Protein AF-A0A0J7JUS8-F1 (afdb_monomer_lite)

Foldseek 3Di:
DDPDDDDPPDCVVVDDPPCNVVVVVLVVVLVVCVVVVPPPRDDPVVSVVVVDDDPDDDDDDDDDDDDPDDCLDPVNVVVVLVVQVVVCVVVVHPGGDDDDPVVVNVVVVVVVVVVVD

Secondary structure (DSSP, 8-state):
---PPPPTT-GGGGPPPTTHHHHHHHHHHHHHHHHTT-TTPPPHHHHHHHH----SPPPP--PPPP--S-TTSHHHHHHHHHHHHHHHHHTT-S-------HHHHHHHHHHHHHTT-

pLDDT: mean 81.36, std 10.85, range [39.16, 95.56]

Sequence (117 aa):
MIETLIAVDDPRRKSVPENLDRLKNIDLIWMLVHALKVPEAPMWVGYNSLIIRDNCPKQQIAYLTPINVSPTATNVVLETMKQSQKIAEECNATYMPVTYDLAIAKVAMQLQSTEKL

Radius of gyration: 24.92 Å; chains: 1; bounding box: 61×44×51 Å

Structure (mmCIF, N/CA/C/O backbone):
data_AF-A0A0J7JUS8-F1
#
_entry.id   AF-A0A0J7JUS8-F1
#
loop_
_atom_site.group_PDB
_atom_site.id
_atom_site.type_symbol
_atom_site.label_atom_id
_atom_site.label_alt_id
_atom_site.label_comp_id
_atom_site.label_asym_id
_atom_site.label_entity_id
_atom_site.label_seq_id
_atom_site.pdbx_PDB_ins_code
_atom_site.Cartn_x
_atom_site.Cartn_y
_atom_site.Cartn_z
_atom_site.occupancy
_atom_site.B_iso_or_equiv
_atom_site.auth_seq_id
_atom_site.auth_comp_id
_atom_site.auth_asym_id
_atom_site.auth_atom_id
_atom_site.pdbx_PDB_model_num
ATOM 1 N N . MET A 1 1 ? 4.635 17.865 -9.369 1.00 39.16 1 MET A N 1
ATOM 2 C CA . MET A 1 1 ? 4.017 18.668 -8.295 1.00 39.16 1 MET A CA 1
ATOM 3 C C . MET A 1 1 ? 4.859 18.414 -7.057 1.00 39.16 1 MET A C 1
ATOM 5 O O . MET A 1 1 ? 4.966 17.262 -6.668 1.00 39.16 1 MET A O 1
ATOM 9 N N . ILE A 1 2 ? 5.601 19.408 -6.567 1.00 43.88 2 ILE A N 1
ATOM 10 C CA . ILE A 1 2 ? 6.461 19.240 -5.387 1.00 43.88 2 ILE A CA 1
ATOM 11 C C . ILE A 1 2 ? 5.538 19.394 -4.181 1.00 43.88 2 ILE A C 1
ATOM 13 O O . ILE A 1 2 ? 5.019 20.486 -3.961 1.00 43.88 2 ILE A O 1
ATOM 17 N N . GLU A 1 3 ? 5.275 18.311 -3.452 1.00 49.38 3 GLU A N 1
ATOM 18 C CA . GLU A 1 3 ? 4.588 18.390 -2.162 1.00 49.38 3 GLU A CA 1
ATOM 19 C C . GLU A 1 3 ? 5.539 19.032 -1.151 1.00 49.38 3 GLU A C 1
ATOM 21 O O . GLU A 1 3 ? 6.342 18.381 -0.486 1.00 49.38 3 GLU A O 1
ATOM 26 N N . THR A 1 4 ? 5.507 20.357 -1.085 1.00 64.25 4 THR A N 1
ATOM 27 C CA . THR A 1 4 ? 6.180 21.111 -0.037 1.00 64.25 4 THR A CA 1
ATOM 28 C C . THR A 1 4 ? 5.370 20.981 1.243 1.00 64.25 4 THR A C 1
ATOM 30 O O . THR A 1 4 ? 4.199 21.361 1.299 1.00 64.25 4 THR A O 1
ATOM 33 N N . LEU A 1 5 ? 6.006 20.446 2.289 1.00 67.12 5 LEU A N 1
ATOM 34 C CA . LEU A 1 5 ? 5.438 20.435 3.631 1.00 67.12 5 LEU A CA 1
ATOM 35 C C . LEU A 1 5 ? 5.009 21.858 4.003 1.00 67.12 5 LEU A C 1
ATOM 37 O O . LEU A 1 5 ? 5.788 22.806 3.912 1.00 67.12 5 LEU A O 1
ATOM 41 N N . ILE A 1 6 ? 3.748 21.992 4.407 1.00 74.62 6 ILE A N 1
ATOM 42 C CA . ILE A 1 6 ? 3.140 23.262 4.807 1.00 74.62 6 ILE A CA 1
ATOM 43 C C . ILE A 1 6 ? 3.989 23.888 5.925 1.00 74.62 6 ILE A C 1
ATOM 45 O O . ILE A 1 6 ? 4.334 23.182 6.870 1.00 74.62 6 ILE A O 1
ATOM 49 N N . ALA A 1 7 ? 4.321 25.181 5.849 1.00 80.62 7 ALA A N 1
ATOM 50 C CA . ALA A 1 7 ? 5.109 25.867 6.879 1.00 80.62 7 ALA A CA 1
ATOM 51 C C . ALA A 1 7 ? 4.436 25.777 8.264 1.00 80.62 7 ALA A C 1
ATOM 53 O O . ALA A 1 7 ? 3.211 25.695 8.360 1.00 80.62 7 ALA A O 1
ATOM 54 N N . VAL A 1 8 ? 5.224 25.777 9.344 1.00 76.75 8 VAL A N 1
ATOM 55 C CA . VAL A 1 8 ? 4.714 25.621 10.725 1.00 76.75 8 VAL A CA 1
ATOM 56 C C . VAL A 1 8 ? 3.691 26.703 11.083 1.00 76.75 8 VAL A C 1
ATOM 58 O O . VAL A 1 8 ? 2.718 26.426 11.785 1.00 76.75 8 VAL A O 1
ATOM 61 N N . 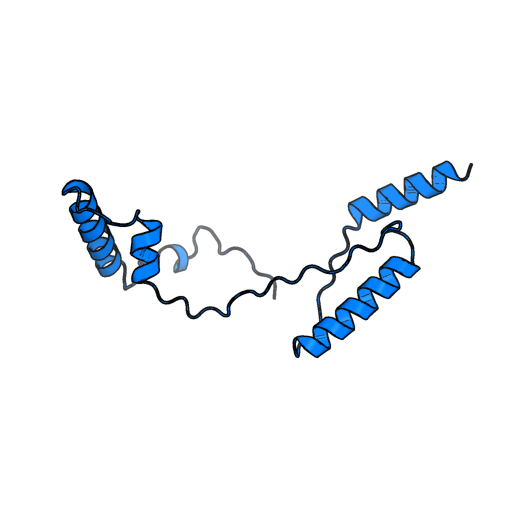ASP A 1 9 ? 3.865 27.892 10.519 1.00 81.44 9 ASP A N 1
ATOM 62 C CA . ASP A 1 9 ? 3.082 29.086 10.835 1.00 81.44 9 ASP A CA 1
ATOM 63 C C . ASP A 1 9 ? 1.833 29.224 9.949 1.00 81.44 9 ASP A C 1
ATOM 65 O O . ASP A 1 9 ? 1.062 30.174 10.101 1.00 81.44 9 ASP A O 1
ATOM 69 N N . ASP A 1 10 ? 1.628 28.290 9.012 1.00 78.75 10 ASP A N 1
ATOM 70 C CA . ASP A 1 10 ? 0.561 28.366 8.021 1.00 78.75 10 ASP A CA 1
ATOM 71 C C . ASP A 1 10 ? -0.820 28.327 8.706 1.00 78.75 10 ASP A C 1
ATOM 73 O O . ASP A 1 10 ? -1.106 27.407 9.484 1.00 78.75 10 ASP A O 1
ATOM 77 N N . PRO A 1 11 ? -1.713 29.289 8.417 1.00 74.19 11 PRO A N 1
ATOM 78 C CA . PRO A 1 11 ? -3.029 29.382 9.044 1.00 74.19 11 PRO A CA 1
ATOM 79 C C . PRO A 1 11 ? -3.898 28.137 8.822 1.00 74.19 11 PRO A C 1
ATOM 81 O O . PRO A 1 11 ? -4.758 27.848 9.654 1.00 74.19 11 PRO A O 1
ATOM 84 N N . ARG A 1 12 ? -3.646 27.339 7.774 1.00 69.25 12 ARG A N 1
ATOM 85 C CA . ARG A 1 12 ? -4.338 26.059 7.546 1.00 69.25 12 ARG A CA 1
ATOM 86 C C . ARG A 1 12 ? -4.067 25.043 8.658 1.00 69.25 12 ARG A C 1
ATOM 88 O O . ARG A 1 12 ? -4.961 24.267 8.983 1.00 69.25 12 ARG A O 1
ATOM 95 N N . ARG A 1 13 ? -2.895 25.091 9.310 1.00 68.25 13 ARG A N 1
ATOM 96 C CA . ARG A 1 13 ? -2.570 24.249 10.482 1.00 68.25 13 ARG A CA 1
ATOM 97 C C . ARG A 1 13 ? -3.350 24.639 11.742 1.00 68.25 13 ARG A C 1
ATOM 99 O O . ARG A 1 13 ? -3.429 23.843 12.669 1.00 68.25 13 ARG A O 1
ATOM 106 N N . LYS A 1 14 ? -3.916 25.849 11.784 1.00 67.88 14 LYS A N 1
ATOM 107 C CA . LYS A 1 14 ? -4.736 26.355 12.898 1.00 67.88 14 LYS A CA 1
ATOM 108 C C . LYS A 1 14 ? -6.235 26.165 12.665 1.00 67.88 14 LYS A C 1
ATOM 110 O O . LYS A 1 14 ? -7.033 26.613 13.485 1.00 67.88 14 LYS A O 1
ATOM 115 N N . SER A 1 15 ? -6.630 25.538 11.556 1.00 70.19 15 SER A N 1
ATOM 116 C CA . SER A 1 15 ? -8.041 25.292 11.279 1.00 70.19 15 SER A CA 1
ATOM 117 C C . SER A 1 15 ? -8.581 24.228 12.234 1.00 70.19 15 SER A C 1
ATOM 119 O O . SER A 1 15 ? -8.105 23.094 12.277 1.00 70.19 15 SER A O 1
ATOM 121 N N . VAL A 1 16 ? -9.566 24.615 13.045 1.00 73.69 16 VAL A N 1
ATOM 122 C CA . VAL A 1 16 ? -10.354 23.654 13.814 1.00 73.69 16 VAL A CA 1
ATOM 123 C C . VAL A 1 16 ? -11.261 22.942 12.813 1.00 73.69 16 VAL A C 1
ATOM 125 O O . VAL A 1 16 ? -12.009 23.623 12.109 1.00 73.69 16 VAL A O 1
ATOM 128 N N . PRO A 1 17 ? -11.202 21.605 12.703 1.00 75.94 17 PRO A N 1
ATOM 129 C CA . PRO A 1 17 ? -12.078 20.895 11.788 1.00 75.94 17 PRO A CA 1
ATOM 130 C C . PRO A 1 17 ? -13.533 21.111 12.215 1.00 75.94 17 PRO A C 1
ATOM 132 O O . PRO A 1 17 ? -13.864 20.957 13.390 1.00 75.94 17 PRO A O 1
ATOM 135 N N . GLU A 1 18 ? -14.411 21.422 11.261 1.00 79.50 18 GLU A N 1
ATOM 136 C CA . GLU A 1 18 ? -15.838 21.709 11.511 1.00 79.50 18 GLU A CA 1
ATOM 137 C C . GLU A 1 18 ? -16.550 20.578 12.275 1.00 79.50 18 GLU A C 1
ATOM 139 O O . GLU A 1 18 ? -17.500 20.804 13.017 1.00 79.50 18 GLU A O 1
ATOM 144 N N . ASN A 1 19 ? -16.049 19.348 12.143 1.00 81.81 19 ASN A N 1
ATOM 145 C CA . ASN A 1 19 ? -16.613 18.151 12.759 1.00 81.81 19 ASN A CA 1
ATOM 146 C C . ASN A 1 19 ? -16.008 17.802 14.132 1.00 81.81 19 ASN A C 1
ATOM 148 O O . ASN A 1 19 ? -16.271 16.710 14.641 1.00 81.81 19 ASN A O 1
ATOM 152 N N . LEU A 1 20 ? -15.193 18.678 14.737 1.00 85.19 20 LEU A N 1
ATOM 153 C CA . LEU A 1 20 ? -14.470 18.375 15.978 1.00 85.19 20 LEU A CA 1
ATOM 154 C C . LEU A 1 20 ? -15.404 17.938 17.116 1.00 85.19 20 LEU A C 1
ATOM 156 O O . LEU A 1 20 ? -15.132 16.946 17.789 1.00 85.19 20 LEU A O 1
ATOM 160 N N . ASP A 1 21 ? -16.512 18.645 17.325 1.00 88.75 21 ASP A N 1
ATOM 161 C CA . ASP A 1 21 ? -17.429 18.338 18.429 1.00 88.75 21 ASP A CA 1
ATOM 162 C C . ASP A 1 21 ? -18.169 17.017 18.216 1.00 88.75 21 ASP A C 1
ATOM 164 O O . ASP A 1 21 ? -18.382 16.249 19.154 1.00 88.75 21 ASP A O 1
ATOM 168 N N . ARG A 1 22 ? -18.479 16.686 16.959 1.00 87.62 22 ARG A N 1
ATOM 169 C CA . ARG 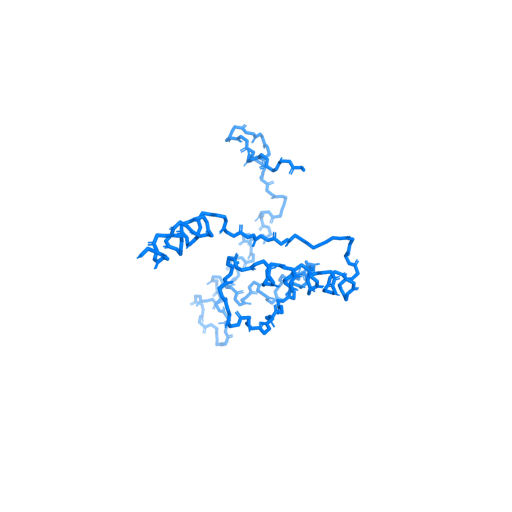A 1 22 ? -19.039 15.382 16.604 1.00 87.62 22 ARG A CA 1
ATOM 170 C C . ARG A 1 22 ? -18.056 14.250 16.910 1.00 87.62 22 ARG A C 1
ATOM 172 O O . ARG A 1 22 ? -18.480 13.229 17.445 1.00 87.62 22 ARG A O 1
ATOM 179 N N . LEU A 1 23 ? -16.771 14.425 16.598 1.00 86.50 23 LEU A N 1
ATOM 180 C CA . LEU A 1 23 ? -15.732 13.429 16.886 1.00 86.50 23 LEU A CA 1
ATOM 181 C C . LEU A 1 23 ? -15.564 13.214 18.395 1.00 86.50 23 LEU A C 1
ATOM 183 O O . LEU A 1 23 ? -15.590 12.073 18.848 1.00 86.50 23 LEU A O 1
ATOM 187 N N . LYS A 1 24 ? -15.532 14.296 19.186 1.00 90.94 24 LYS A N 1
ATOM 188 C CA . LYS A 1 24 ? -15.491 14.207 20.657 1.00 90.94 24 LYS A CA 1
ATOM 189 C C . LYS A 1 24 ? -16.661 13.405 21.227 1.00 90.94 24 LYS A C 1
ATOM 191 O O . LYS A 1 24 ? -16.467 12.606 22.137 1.00 90.94 24 LYS A O 1
ATOM 196 N N . ASN A 1 25 ? -17.867 13.600 20.692 1.00 92.19 25 ASN A N 1
ATOM 197 C CA . ASN A 1 25 ? -19.044 12.853 21.135 1.00 92.19 25 ASN A CA 1
ATOM 198 C C . ASN A 1 25 ? -18.924 11.355 20.819 1.00 92.19 25 ASN A C 1
ATOM 200 O O . ASN A 1 25 ? -19.268 10.526 21.658 1.00 92.19 25 ASN A O 1
ATOM 204 N N . ILE A 1 26 ? -18.416 11.002 19.634 1.00 91.50 26 ILE A N 1
ATOM 205 C CA . ILE A 1 26 ? -18.186 9.605 19.232 1.00 91.50 26 ILE A CA 1
ATOM 206 C C . ILE A 1 26 ? -17.162 8.937 20.158 1.00 91.50 26 ILE A C 1
ATOM 208 O O . ILE A 1 26 ? -17.406 7.824 20.630 1.00 91.50 26 ILE A O 1
ATOM 212 N N . ASP A 1 27 ? -16.065 9.630 20.466 1.00 92.94 27 ASP A N 1
ATOM 213 C CA . ASP A 1 27 ? -15.038 9.138 21.387 1.00 92.94 27 ASP A CA 1
ATOM 214 C C . ASP A 1 27 ? -15.579 8.976 22.812 1.00 92.94 27 ASP A C 1
ATOM 216 O O . ASP A 1 27 ? -15.307 7.971 23.470 1.00 92.94 27 ASP A O 1
ATOM 220 N N . LEU A 1 28 ? -16.399 9.920 23.281 1.00 95.00 28 LEU A N 1
ATOM 221 C CA . LEU A 1 28 ? -17.025 9.850 24.601 1.00 95.00 28 LEU A CA 1
ATOM 222 C C . LEU A 1 28 ? -17.973 8.653 24.722 1.00 95.00 28 LEU A C 1
ATOM 224 O O . LEU A 1 28 ? -17.950 7.957 25.737 1.00 95.00 28 LEU A O 1
ATOM 228 N N . ILE A 1 29 ? -18.753 8.362 23.678 1.00 93.56 29 ILE A N 1
ATOM 229 C CA . ILE A 1 29 ? -19.603 7.166 23.628 1.00 93.56 29 ILE A CA 1
ATOM 230 C C . ILE A 1 29 ? -18.746 5.901 23.726 1.00 93.56 29 ILE A C 1
ATOM 232 O O . ILE A 1 29 ? -19.049 5.027 24.537 1.00 93.56 29 ILE A O 1
ATOM 236 N N . TRP A 1 30 ? -17.657 5.808 22.957 1.00 94.88 30 TRP A N 1
ATOM 237 C CA . TRP A 1 30 ? -16.764 4.650 23.024 1.00 94.88 30 TRP A CA 1
ATOM 238 C C . TRP A 1 30 ? -16.143 4.474 24.417 1.00 94.88 30 TRP A C 1
ATOM 240 O O . TRP A 1 30 ? -16.141 3.364 24.951 1.00 94.88 30 TRP A O 1
ATOM 250 N N . MET A 1 31 ? -15.681 5.563 25.042 1.00 94.75 31 MET A N 1
ATOM 251 C CA . MET A 1 31 ? -15.135 5.525 26.402 1.00 94.75 31 MET A CA 1
ATOM 252 C C . MET A 1 31 ? -16.159 5.013 27.418 1.00 94.75 31 MET A C 1
ATOM 254 O O . MET A 1 31 ? -15.805 4.212 28.279 1.00 94.75 31 MET A O 1
ATOM 258 N N . LEU A 1 32 ? -17.425 5.430 27.310 1.00 95.56 32 LEU A N 1
ATOM 259 C CA . LEU A 1 32 ? -18.498 4.946 28.182 1.00 95.56 32 LEU A CA 1
ATOM 260 C C . LEU A 1 32 ? -18.780 3.457 27.967 1.00 95.56 32 LEU A C 1
ATOM 262 O O . LEU A 1 32 ? -18.865 2.710 28.939 1.00 95.56 32 LEU A O 1
ATOM 266 N N . VAL A 1 33 ? -18.878 3.009 26.713 1.00 93.69 33 VAL A N 1
ATOM 267 C CA . VAL A 1 33 ? -19.059 1.589 26.365 1.00 93.69 33 VAL A CA 1
ATOM 268 C C . VAL A 1 33 ? -17.929 0.739 26.954 1.00 93.69 33 VAL A C 1
ATOM 270 O O . VAL A 1 33 ? -18.181 -0.320 27.535 1.00 93.69 33 VAL A O 1
ATOM 273 N N . HIS A 1 34 ? -16.689 1.224 26.862 1.00 92.69 34 HIS A N 1
ATOM 274 C CA . HIS A 1 34 ? -15.524 0.538 27.408 1.00 92.69 34 HIS A CA 1
ATOM 275 C C . HIS A 1 34 ? -15.508 0.545 28.946 1.00 92.69 34 HIS A C 1
ATOM 277 O O . HIS A 1 34 ? -15.270 -0.491 29.567 1.00 92.69 34 HIS A O 1
ATOM 283 N N . ALA A 1 35 ? -15.828 1.680 29.575 1.00 94.38 35 ALA A N 1
ATOM 284 C CA . ALA A 1 35 ? -15.905 1.812 31.031 1.00 94.38 35 ALA A CA 1
ATOM 285 C C . ALA A 1 35 ? -16.998 0.920 31.646 1.00 94.38 35 ALA A C 1
ATOM 287 O O . ALA A 1 35 ? -16.793 0.334 32.709 1.00 94.38 35 ALA A O 1
ATOM 288 N N . LEU A 1 36 ? -18.132 0.771 30.957 1.00 95.12 36 LEU A N 1
ATOM 289 C CA . LEU A 1 36 ? -19.245 -0.096 31.354 1.00 95.12 36 LEU A CA 1
ATOM 290 C C . LEU A 1 36 ? -19.003 -1.581 31.044 1.00 95.12 36 LEU A C 1
ATOM 292 O O . LEU A 1 36 ? -19.851 -2.409 31.373 1.00 95.12 36 LEU A O 1
ATOM 296 N N . LYS A 1 37 ? -17.856 -1.931 30.442 1.00 92.38 37 LYS A N 1
ATOM 297 C CA . LYS A 1 37 ? -17.472 -3.304 30.074 1.00 92.38 37 LYS A CA 1
ATOM 298 C C . LYS A 1 37 ? -18.554 -4.028 29.271 1.00 92.38 37 LYS A C 1
ATOM 300 O O . LYS A 1 37 ? -18.838 -5.201 29.519 1.00 92.38 37 LYS A O 1
ATOM 305 N N . VAL A 1 38 ? -19.161 -3.325 28.314 1.00 92.38 38 VAL A N 1
ATOM 306 C CA . VAL A 1 38 ? -20.152 -3.927 27.418 1.00 92.38 38 VAL A CA 1
ATOM 307 C C . VAL A 1 38 ? -19.495 -5.107 26.684 1.00 92.38 38 VAL A C 1
ATOM 309 O O . VAL A 1 38 ? -18.424 -4.928 26.093 1.00 92.38 38 VAL A O 1
ATOM 312 N N . PRO A 1 39 ? -20.081 -6.317 26.740 1.00 90.75 39 PRO A N 1
ATOM 313 C CA . PRO A 1 39 ? -19.511 -7.490 26.089 1.00 90.75 39 PRO A CA 1
ATOM 314 C C . PRO A 1 39 ? -19.443 -7.292 24.571 1.00 90.75 39 PRO A C 1
ATOM 316 O O . PRO A 1 39 ? -20.289 -6.621 23.989 1.00 90.75 39 PRO A O 1
ATOM 319 N N . GLU A 1 40 ? -18.407 -7.861 23.947 1.00 90.25 40 GLU A N 1
ATOM 320 C CA . GLU A 1 40 ? -18.137 -7.781 22.498 1.00 90.25 40 GLU A CA 1
ATOM 321 C C . GLU A 1 40 ? -17.878 -6.368 21.943 1.00 90.25 40 GLU A C 1
ATOM 323 O O . GLU A 1 40 ? -17.729 -6.194 20.733 1.00 90.25 40 GLU A O 1
ATOM 328 N N . ALA A 1 41 ? -17.756 -5.351 22.802 1.00 89.31 41 ALA A N 1
ATOM 329 C CA . ALA A 1 41 ? -17.404 -4.013 22.356 1.00 89.31 41 ALA A CA 1
ATOM 330 C C . ALA A 1 41 ? -15.994 -4.002 21.728 1.00 89.31 41 ALA A C 1
ATOM 332 O O . ALA A 1 41 ? -15.019 -4.377 22.392 1.00 89.31 41 ALA A O 1
ATOM 333 N N . PRO A 1 42 ? -15.844 -3.552 20.469 1.00 91.56 42 PRO A N 1
ATOM 334 C CA . PRO A 1 42 ? -14.541 -3.493 19.831 1.00 91.56 42 PRO A CA 1
ATOM 335 C C . PRO A 1 42 ? -13.659 -2.416 20.475 1.00 91.56 42 PRO A C 1
ATOM 337 O O . PRO A 1 42 ? -14.123 -1.381 20.964 1.00 91.56 42 PRO A O 1
ATOM 340 N N . MET A 1 43 ? -12.345 -2.634 20.412 1.00 92.50 43 MET A N 1
ATOM 341 C CA . MET A 1 43 ? -11.352 -1.603 20.730 1.00 92.50 43 MET A CA 1
ATOM 342 C C . MET A 1 43 ? -11.552 -0.366 19.843 1.00 92.50 43 MET A C 1
ATOM 344 O O . MET A 1 43 ? -12.147 -0.467 18.770 1.00 92.50 43 MET A O 1
ATOM 348 N N . TRP A 1 44 ? -11.019 0.789 20.255 1.00 91.62 44 TRP A N 1
ATOM 349 C CA . TRP A 1 44 ? -11.262 2.089 19.605 1.00 91.62 44 TRP A CA 1
ATOM 350 C C . TRP A 1 44 ? -11.114 2.054 18.076 1.00 91.62 44 TRP A C 1
ATOM 352 O O . TRP A 1 44 ? -11.971 2.565 17.359 1.00 91.62 44 TRP A O 1
ATOM 362 N N . VAL A 1 45 ? -10.077 1.382 17.565 1.00 89.38 45 VAL A N 1
ATOM 363 C CA . VAL A 1 45 ? -9.846 1.220 16.118 1.00 89.38 45 VAL A CA 1
ATOM 364 C C . VAL A 1 45 ? -10.988 0.451 15.445 1.00 89.38 45 VAL A C 1
ATOM 366 O O . VAL A 1 45 ? -11.504 0.880 14.416 1.00 89.38 45 VAL A O 1
ATOM 369 N N . GLY A 1 46 ? -11.422 -0.660 16.044 1.00 91.56 46 GLY A N 1
ATOM 370 C CA . GLY A 1 46 ? -12.534 -1.458 15.536 1.00 91.56 46 GLY A CA 1
ATOM 371 C C . GLY A 1 46 ? -13.854 -0.690 15.584 1.00 91.56 46 GLY A C 1
ATOM 372 O O . GLY A 1 46 ? -14.579 -0.670 14.596 1.00 91.56 46 GLY A O 1
ATOM 373 N N . TYR A 1 47 ? -14.128 0.025 16.676 1.00 92.44 47 TYR A N 1
ATOM 374 C CA . TYR A 1 47 ? -15.310 0.882 16.793 1.00 92.44 47 TYR A CA 1
ATOM 375 C C . TYR A 1 47 ? -15.359 1.952 15.693 1.00 92.44 47 TYR A C 1
ATOM 377 O O . TYR A 1 47 ? -16.370 2.089 15.007 1.00 92.44 47 TYR A O 1
ATOM 385 N N . ASN A 1 48 ? -14.245 2.649 15.452 1.00 90.75 48 ASN A N 1
ATOM 386 C CA . ASN A 1 48 ? -14.158 3.640 14.381 1.00 90.75 48 ASN A CA 1
ATOM 387 C C . ASN A 1 48 ? -14.314 3.015 12.989 1.00 90.75 48 ASN A C 1
ATOM 389 O O . ASN A 1 48 ? -14.979 3.602 12.138 1.00 90.75 48 ASN A O 1
ATOM 393 N N . SER A 1 49 ? -13.788 1.807 12.764 1.00 88.75 49 SER A N 1
ATOM 394 C CA . SER A 1 49 ? -13.940 1.098 11.483 1.00 88.75 49 SER A CA 1
ATOM 395 C C . SER A 1 49 ? -15.391 0.738 11.136 1.00 88.75 49 SER A C 1
ATOM 397 O O . SER A 1 49 ? -15.718 0.597 9.962 1.00 88.75 49 SER A O 1
ATOM 399 N N . LEU A 1 50 ? -16.276 0.628 12.136 1.00 89.25 50 LEU A N 1
ATOM 400 C CA . LEU A 1 50 ? -17.705 0.366 11.927 1.00 89.25 50 LEU A CA 1
ATOM 401 C C . LEU A 1 50 ? -18.488 1.626 11.529 1.00 89.25 50 LEU A C 1
ATOM 403 O O . LEU A 1 50 ? -19.565 1.526 10.942 1.00 89.25 50 LEU A O 1
ATOM 407 N N . ILE A 1 51 ? -17.971 2.809 11.869 1.00 88.88 51 ILE A N 1
ATOM 408 C CA . ILE A 1 51 ? -18.652 4.098 11.681 1.00 88.88 51 ILE A CA 1
ATOM 409 C C . ILE A 1 51 ? -18.112 4.821 10.446 1.00 88.88 51 ILE A C 1
ATOM 411 O O . ILE A 1 51 ? -18.867 5.456 9.704 1.00 88.88 51 ILE A O 1
ATOM 415 N N . ILE A 1 52 ? -16.800 4.744 10.229 1.00 85.31 52 ILE A N 1
ATOM 416 C CA . ILE A 1 52 ? -16.114 5.429 9.141 1.00 85.31 52 ILE A CA 1
ATOM 417 C C . ILE A 1 52 ? -16.286 4.623 7.856 1.00 85.31 52 ILE A C 1
ATOM 419 O O . ILE A 1 52 ? -15.898 3.461 7.766 1.00 85.31 52 ILE A O 1
ATOM 423 N N . ARG A 1 53 ? -16.835 5.273 6.829 1.00 82.69 53 ARG A N 1
ATOM 424 C CA . ARG A 1 53 ? -16.806 4.756 5.460 1.00 82.69 53 ARG A CA 1
ATOM 425 C C . ARG A 1 53 ? -15.575 5.304 4.761 1.00 82.69 53 ARG A C 1
ATOM 427 O O . ARG A 1 53 ? -15.513 6.500 4.480 1.00 82.69 53 ARG A O 1
ATOM 434 N N . ASP A 1 54 ? -14.617 4.427 4.496 1.00 78.81 54 ASP A N 1
ATOM 435 C CA . ASP A 1 54 ? -13.479 4.768 3.657 1.00 78.81 54 ASP A CA 1
ATOM 436 C C . ASP A 1 54 ? -13.908 4.753 2.184 1.00 78.81 54 ASP A C 1
ATOM 438 O O . ASP A 1 54 ? -14.172 3.699 1.604 1.00 78.81 54 ASP A O 1
ATOM 442 N N . ASN A 1 55 ? -14.033 5.947 1.606 1.00 82.62 55 ASN A N 1
ATOM 443 C CA . ASN A 1 55 ? -14.329 6.131 0.186 1.00 82.62 55 ASN A CA 1
ATOM 444 C C . ASN A 1 55 ? -13.052 6.170 -0.666 1.00 82.62 55 ASN A C 1
ATOM 446 O O . ASN A 1 55 ? -13.141 6.375 -1.878 1.00 82.62 55 ASN A O 1
ATOM 450 N N . CYS A 1 56 ? -11.869 6.030 -0.059 1.00 78.62 56 CYS A N 1
ATOM 451 C CA . CYS A 1 56 ? -10.629 5.983 -0.810 1.00 78.62 56 CYS A CA 1
ATOM 452 C C . CYS A 1 56 ? -10.606 4.731 -1.698 1.00 78.62 56 CYS A C 1
ATOM 454 O O . CYS A 1 56 ? -11.131 3.675 -1.325 1.00 78.62 56 CYS A O 1
ATOM 456 N N . PRO A 1 57 ? -9.995 4.818 -2.891 1.00 78.31 57 PRO A N 1
ATOM 457 C CA . PRO A 1 57 ? -9.786 3.640 -3.711 1.00 78.31 57 PRO A CA 1
ATOM 458 C C . PRO A 1 57 ? -8.955 2.629 -2.919 1.00 78.31 57 PRO A C 1
ATOM 460 O O . PRO A 1 57 ? -7.887 2.956 -2.401 1.00 78.31 57 PRO A O 1
ATOM 463 N N . LYS A 1 58 ? -9.446 1.388 -2.821 1.00 76.75 58 LYS A N 1
ATOM 464 C CA . LYS A 1 58 ? -8.690 0.307 -2.183 1.00 76.75 58 LYS A CA 1
ATOM 465 C C . LYS A 1 58 ? -7.360 0.140 -2.908 1.00 76.75 58 LYS A C 1
ATOM 467 O O . LYS A 1 58 ? -7.341 -0.141 -4.107 1.00 76.75 58 LYS A O 1
ATOM 472 N N . GLN A 1 59 ? -6.261 0.271 -2.173 1.00 75.88 59 GLN A N 1
ATOM 473 C CA . GLN A 1 59 ? -4.941 -0.028 -2.703 1.00 75.88 59 GLN A CA 1
ATOM 474 C C . GLN A 1 59 ? -4.847 -1.531 -2.985 1.00 75.88 59 GLN A C 1
ATOM 476 O O . GLN A 1 59 ? -5.002 -2.353 -2.081 1.00 75.88 59 GLN A O 1
ATOM 481 N N . GLN A 1 60 ? -4.603 -1.891 -4.242 1.00 70.56 60 GLN A N 1
ATOM 482 C CA . GLN A 1 60 ? -4.310 -3.265 -4.636 1.00 70.56 60 GLN A CA 1
ATOM 483 C C . GLN A 1 60 ? -2.794 -3.427 -4.709 1.00 70.56 60 GLN A C 1
ATOM 485 O O . GLN A 1 60 ? -2.117 -2.666 -5.397 1.00 70.56 60 GLN A O 1
ATOM 490 N N . ILE A 1 61 ? -2.261 -4.395 -3.964 1.00 78.69 61 ILE A N 1
ATOM 491 C CA . ILE A 1 61 ? -0.835 -4.728 -3.962 1.00 78.69 61 ILE A CA 1
ATOM 492 C C . ILE A 1 61 ? -0.698 -6.094 -4.625 1.00 78.69 61 ILE A C 1
ATOM 494 O O . ILE A 1 61 ? -1.241 -7.080 -4.129 1.00 78.69 61 ILE A O 1
ATOM 498 N N . ALA A 1 62 ? 0.023 -6.145 -5.741 1.00 77.31 62 ALA A N 1
ATOM 499 C CA . ALA A 1 62 ? 0.370 -7.380 -6.429 1.00 77.31 62 ALA A CA 1
ATOM 500 C C . ALA A 1 62 ? 1.877 -7.624 -6.303 1.00 77.31 62 ALA A C 1
ATOM 502 O O . ALA A 1 62 ? 2.681 -6.717 -6.517 1.00 77.31 62 ALA A O 1
ATOM 503 N N . TYR A 1 63 ? 2.255 -8.853 -5.958 1.00 83.00 63 TYR A N 1
ATOM 504 C CA . TYR A 1 63 ? 3.651 -9.276 -5.920 1.00 83.00 63 TYR A CA 1
ATOM 505 C C . TYR A 1 63 ? 4.014 -9.948 -7.240 1.00 83.00 63 TYR A C 1
ATOM 507 O O . TYR A 1 63 ? 3.312 -10.850 -7.695 1.00 83.00 63 TYR A O 1
ATOM 515 N N . LEU A 1 64 ? 5.120 -9.516 -7.844 1.00 83.19 64 LEU A N 1
ATOM 516 C CA . LEU A 1 64 ? 5.658 -10.135 -9.052 1.00 83.19 64 LEU A CA 1
ATOM 517 C C . LEU A 1 64 ? 6.577 -11.302 -8.698 1.00 83.19 64 LEU A C 1
ATOM 519 O O . LEU A 1 64 ? 7.185 -11.340 -7.626 1.00 83.19 64 LEU A O 1
ATOM 523 N N . THR A 1 65 ? 6.696 -12.253 -9.624 1.00 84.31 65 THR A N 1
ATOM 524 C CA . THR A 1 65 ? 7.659 -13.346 -9.498 1.00 84.31 65 THR A CA 1
ATOM 525 C C . THR A 1 65 ? 9.083 -12.774 -9.465 1.00 84.31 65 THR A C 1
ATOM 527 O O . THR A 1 65 ? 9.446 -12.021 -10.370 1.00 84.31 65 THR A O 1
ATOM 530 N N . PRO A 1 66 ? 9.906 -13.118 -8.456 1.00 81.38 66 PRO A N 1
ATOM 531 C CA . PRO A 1 66 ? 11.274 -12.626 -8.372 1.00 81.38 66 PRO A CA 1
ATOM 532 C C . PRO A 1 66 ? 12.114 -13.051 -9.577 1.00 81.38 66 PRO A C 1
ATOM 534 O O . PRO A 1 66 ? 12.051 -14.198 -10.026 1.00 81.38 66 PRO A O 1
ATOM 537 N N . ILE A 1 67 ? 12.951 -12.139 -10.067 1.00 83.88 67 ILE A N 1
ATOM 538 C CA . ILE A 1 67 ? 13.944 -12.440 -11.095 1.00 83.88 67 ILE A CA 1
ATOM 539 C C . ILE A 1 67 ? 15.236 -12.862 -10.376 1.00 83.88 67 ILE A C 1
ATOM 541 O O . ILE A 1 67 ? 15.914 -12.034 -9.774 1.00 83.88 67 ILE A O 1
ATOM 545 N N . ASN A 1 68 ? 15.577 -14.154 -10.418 1.00 82.62 68 ASN A N 1
ATOM 546 C CA . ASN A 1 68 ? 16.702 -14.747 -9.672 1.00 82.62 68 ASN A CA 1
ATOM 547 C C . ASN A 1 68 ? 18.078 -14.488 -10.320 1.00 82.62 68 ASN A C 1
ATOM 549 O O . ASN A 1 68 ? 18.847 -15.413 -10.573 1.00 82.62 68 ASN A O 1
ATOM 553 N N . VAL A 1 69 ? 18.384 -13.233 -10.630 1.00 83.38 69 VAL A N 1
ATOM 554 C CA . VAL A 1 69 ? 19.660 -12.791 -11.212 1.00 83.38 69 VAL A CA 1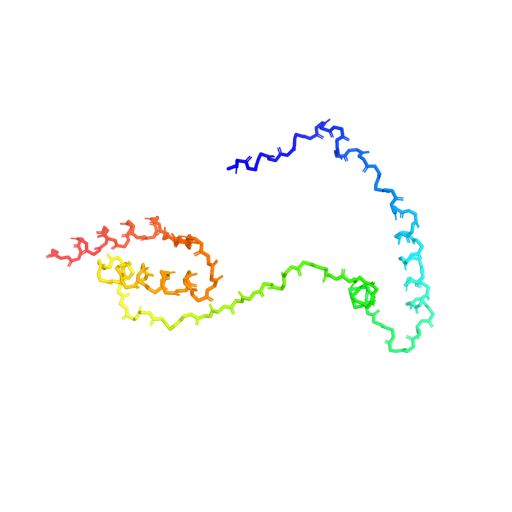
ATOM 555 C C . VAL A 1 69 ? 20.022 -11.409 -10.673 1.00 83.38 69 VAL A C 1
ATOM 557 O O . VAL A 1 69 ? 19.200 -10.733 -10.060 1.00 83.38 69 VAL A O 1
ATOM 560 N N . SER A 1 70 ? 21.274 -10.993 -10.883 1.00 79.56 70 SER A N 1
ATOM 561 C CA . SER A 1 70 ? 21.762 -9.710 -10.376 1.00 79.56 70 SER A CA 1
ATOM 562 C C . SER A 1 70 ? 20.868 -8.550 -10.839 1.00 79.56 70 SER A C 1
ATOM 564 O O . SER A 1 70 ? 20.690 -8.382 -12.048 1.00 79.56 70 SER A O 1
ATOM 566 N N . PRO A 1 71 ? 20.378 -7.690 -9.929 1.00 72.88 71 PRO A N 1
ATOM 567 C CA . PRO A 1 71 ? 19.538 -6.546 -10.287 1.00 72.88 71 PRO A CA 1
ATOM 568 C C . PRO A 1 71 ? 20.299 -5.491 -11.104 1.00 72.88 71 PRO A C 1
ATOM 570 O O . PRO A 1 71 ? 19.693 -4.585 -11.666 1.00 72.88 71 PRO A O 1
ATOM 573 N N . THR A 1 72 ? 21.630 -5.587 -11.165 1.00 74.81 72 THR A N 1
ATOM 574 C CA . THR A 1 72 ? 22.519 -4.741 -11.979 1.00 74.81 72 THR A CA 1
ATOM 575 C C . THR A 1 72 ? 22.639 -5.200 -13.429 1.00 74.81 72 THR A C 1
ATOM 577 O O . THR A 1 72 ? 23.185 -4.475 -14.261 1.00 74.81 72 THR A O 1
ATOM 580 N N . ALA A 1 73 ? 22.163 -6.404 -13.755 1.00 81.00 73 ALA A N 1
ATOM 581 C CA . ALA A 1 73 ? 22.283 -6.939 -15.097 1.00 81.00 73 ALA A CA 1
ATOM 582 C C . ALA A 1 73 ? 21.264 -6.275 -16.037 1.00 81.00 73 ALA A C 1
ATOM 584 O O . ALA A 1 73 ? 20.078 -6.147 -15.727 1.00 81.00 73 ALA 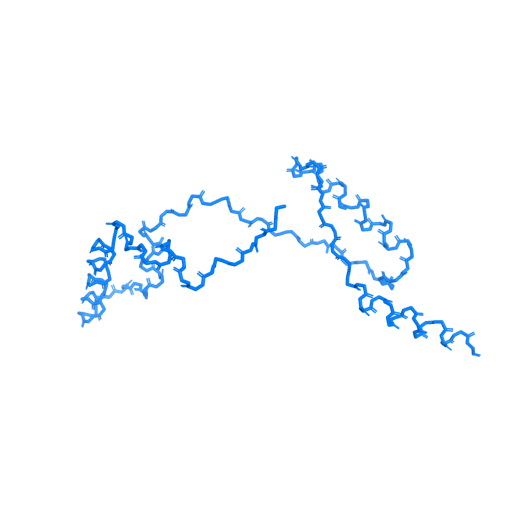A O 1
ATOM 585 N N . THR A 1 74 ? 21.722 -5.853 -17.217 1.00 82.69 74 THR A N 1
ATOM 586 C CA . THR A 1 74 ? 20.906 -5.089 -18.178 1.00 82.69 74 THR A CA 1
ATOM 587 C C . THR A 1 74 ? 19.654 -5.846 -18.626 1.00 82.69 74 THR A C 1
ATOM 589 O O . THR A 1 74 ? 18.612 -5.238 -18.854 1.00 82.69 74 THR A O 1
ATOM 592 N N . ASN A 1 75 ? 19.731 -7.177 -18.712 1.00 85.94 75 ASN A N 1
ATOM 593 C CA . ASN A 1 75 ? 18.590 -8.034 -19.031 1.00 85.94 75 ASN A CA 1
ATOM 594 C C . ASN A 1 75 ? 17.492 -7.979 -17.953 1.00 85.94 75 ASN A C 1
ATOM 596 O O . ASN A 1 75 ? 16.317 -7.973 -18.303 1.00 85.94 75 ASN A O 1
ATOM 600 N N . VAL A 1 76 ? 17.856 -7.883 -16.671 1.00 84.75 76 VAL A N 1
ATOM 601 C CA . VAL A 1 76 ? 16.908 -7.773 -15.548 1.00 84.75 76 VAL A CA 1
ATOM 602 C C . VAL A 1 76 ? 16.200 -6.432 -15.566 1.00 84.75 76 VAL A C 1
ATOM 604 O O . VAL A 1 76 ? 14.982 -6.373 -15.405 1.00 84.75 76 VAL A O 1
ATOM 607 N N . VAL A 1 77 ? 16.948 -5.358 -15.824 1.00 84.56 77 VAL A N 1
ATOM 608 C CA . VAL A 1 77 ? 16.383 -4.012 -15.963 1.00 84.56 77 VAL A CA 1
ATOM 609 C C . VAL A 1 77 ? 15.401 -3.972 -17.135 1.00 84.56 77 VAL A C 1
ATOM 611 O O . VAL A 1 77 ? 14.274 -3.512 -16.973 1.00 84.56 77 VAL A O 1
ATOM 614 N N . LEU A 1 78 ? 15.789 -4.509 -18.297 1.00 87.88 78 LEU A N 1
ATOM 615 C CA . LEU A 1 78 ? 14.921 -4.572 -19.475 1.00 87.88 78 LEU A CA 1
ATOM 616 C C . LEU A 1 78 ? 13.634 -5.364 -19.203 1.00 87.88 78 LEU A C 1
ATOM 618 O O . LEU A 1 78 ? 12.553 -4.916 -19.579 1.00 87.88 78 LEU A O 1
ATOM 622 N N . GLU A 1 79 ? 13.742 -6.522 -18.554 1.00 88.56 79 GLU A N 1
ATOM 623 C CA . GLU A 1 79 ? 12.590 -7.361 -18.220 1.00 88.56 79 GLU A CA 1
ATOM 624 C C . GLU A 1 79 ? 11.657 -6.672 -17.216 1.00 88.56 79 GLU A C 1
ATOM 626 O O . GLU A 1 79 ? 10.446 -6.635 -17.419 1.00 88.56 79 GLU A O 1
ATOM 631 N N . THR A 1 80 ? 12.218 -6.019 -16.195 1.00 88.38 80 THR A N 1
ATOM 632 C CA . THR A 1 80 ? 11.455 -5.228 -15.215 1.00 88.38 80 THR A CA 1
ATOM 633 C C . THR A 1 80 ? 10.674 -4.103 -15.900 1.00 88.38 80 THR A C 1
ATOM 635 O O . THR A 1 80 ? 9.496 -3.891 -15.608 1.00 88.38 80 THR A O 1
ATOM 638 N N . MET A 1 81 ? 11.292 -3.405 -16.859 1.00 88.81 81 MET A N 1
ATOM 639 C CA . MET A 1 81 ? 10.629 -2.347 -17.630 1.00 88.81 81 MET A CA 1
ATOM 640 C C . MET A 1 81 ? 9.488 -2.896 -18.496 1.00 88.81 81 MET A C 1
ATOM 642 O O . MET A 1 81 ? 8.409 -2.306 -18.520 1.00 88.81 81 MET A O 1
ATOM 646 N N . LYS A 1 82 ? 9.686 -4.043 -19.162 1.00 90.94 82 LYS A N 1
ATOM 647 C CA . LYS A 1 82 ? 8.636 -4.711 -19.953 1.00 90.94 82 LYS A CA 1
ATOM 648 C C . LYS A 1 82 ? 7.459 -5.153 -19.089 1.00 90.94 82 LYS A C 1
ATOM 650 O O . LYS A 1 82 ? 6.310 -4.908 -19.449 1.00 90.94 82 LYS A O 1
ATOM 655 N N . GLN A 1 83 ? 7.733 -5.765 -17.938 1.00 89.38 83 GLN A N 1
ATOM 656 C CA . GLN A 1 83 ? 6.691 -6.152 -16.986 1.00 89.38 83 GLN A CA 1
ATOM 657 C C . GLN A 1 83 ? 5.921 -4.926 -16.493 1.00 89.38 83 GLN A C 1
ATOM 659 O O . GLN A 1 83 ? 4.697 -4.948 -16.451 1.00 89.38 83 GLN A O 1
ATOM 664 N N . SER A 1 84 ? 6.614 -3.821 -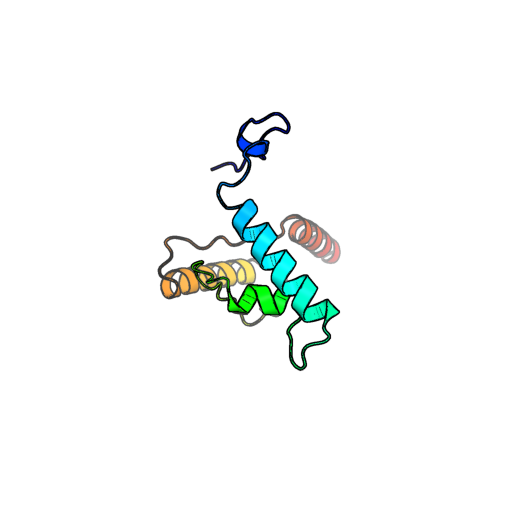16.219 1.00 89.44 84 SER A N 1
ATOM 665 C CA . SER A 1 84 ? 5.985 -2.572 -15.777 1.00 89.44 84 SER A CA 1
ATOM 666 C C . SER A 1 84 ? 5.064 -1.960 -16.836 1.00 89.44 84 SER A C 1
ATOM 668 O O . SER A 1 84 ? 4.006 -1.445 -16.485 1.00 89.44 84 SER A O 1
ATOM 670 N N . GLN A 1 85 ? 5.420 -2.045 -18.124 1.00 91.12 85 GLN A N 1
ATOM 671 C CA . GLN A 1 85 ? 4.539 -1.628 -19.224 1.00 91.12 85 GLN A CA 1
ATOM 672 C C . GLN A 1 85 ? 3.274 -2.485 -19.285 1.00 91.12 85 GLN A C 1
ATOM 674 O O . GLN A 1 85 ? 2.175 -1.943 -19.346 1.00 91.12 85 GLN A O 1
ATOM 679 N N . LYS A 1 86 ? 3.419 -3.810 -19.182 1.00 90.12 86 LYS A N 1
ATOM 680 C CA . LYS A 1 86 ? 2.274 -4.724 -19.162 1.00 90.12 86 LYS A CA 1
ATOM 681 C C . LYS A 1 86 ? 1.330 -4.431 -17.989 1.00 90.12 86 LYS A C 1
ATOM 683 O O . LYS A 1 86 ? 0.120 -4.387 -18.167 1.00 90.12 86 LYS A O 1
ATOM 688 N N . ILE A 1 87 ? 1.877 -4.169 -16.801 1.00 88.94 87 ILE A N 1
ATOM 689 C CA . ILE A 1 87 ? 1.074 -3.814 -15.620 1.00 88.94 87 ILE A CA 1
ATOM 690 C C . ILE A 1 87 ? 0.393 -2.455 -15.817 1.00 88.94 87 ILE A C 1
ATOM 692 O O . ILE A 1 87 ? -0.748 -2.283 -15.399 1.00 88.94 87 ILE A O 1
ATOM 696 N N . ALA A 1 88 ? 1.058 -1.493 -16.464 1.00 88.94 88 ALA A N 1
ATOM 697 C CA . ALA A 1 88 ? 0.441 -0.213 -16.803 1.00 88.94 88 ALA A CA 1
ATOM 698 C C . ALA A 1 88 ? -0.790 -0.408 -17.703 1.00 88.94 88 ALA A C 1
ATOM 700 O O . ALA A 1 88 ? -1.835 0.177 -17.427 1.00 88.94 88 ALA A O 1
ATOM 701 N N . GLU A 1 89 ? -0.700 -1.281 -18.711 1.00 89.62 89 GLU A N 1
ATOM 702 C CA . GLU A 1 89 ? -1.833 -1.655 -19.567 1.00 89.62 89 GLU A CA 1
ATOM 703 C C . GLU A 1 89 ? -2.952 -2.343 -18.769 1.00 89.62 89 GLU A C 1
ATOM 705 O O . GLU A 1 89 ? -4.110 -1.937 -18.864 1.00 89.62 89 GLU A O 1
ATOM 710 N N . GLU A 1 90 ? -2.618 -3.329 -17.929 1.00 87.50 90 GLU A N 1
ATOM 711 C CA . GLU A 1 90 ? -3.582 -4.049 -17.078 1.00 87.50 90 GLU A CA 1
ATOM 712 C C . GLU A 1 90 ? -4.300 -3.117 -16.086 1.00 87.50 90 GLU A C 1
ATOM 714 O O . GLU A 1 90 ? -5.485 -3.294 -15.801 1.00 87.50 90 GLU A O 1
ATOM 719 N N . CYS A 1 91 ? -3.602 -2.098 -15.582 1.00 85.38 91 CYS A N 1
ATOM 720 C CA . CYS A 1 91 ? -4.134 -1.104 -14.650 1.00 85.38 91 CYS A CA 1
ATOM 721 C C . CYS A 1 91 ? -4.760 0.119 -15.342 1.00 85.38 91 CYS A C 1
ATOM 723 O O . CYS A 1 91 ? -5.203 1.038 -14.651 1.00 85.38 91 CYS A O 1
ATOM 725 N N . ASN A 1 92 ? -4.794 0.154 -16.680 1.00 86.88 92 ASN A N 1
ATOM 726 C CA . ASN A 1 92 ? -5.242 1.299 -17.479 1.00 86.88 92 ASN A CA 1
ATOM 727 C C . ASN A 1 92 ? -4.546 2.623 -17.078 1.00 86.88 92 ASN A C 1
ATOM 729 O O . ASN A 1 92 ? -5.161 3.690 -17.019 1.00 86.88 92 ASN A O 1
ATOM 733 N N . ALA A 1 93 ? -3.255 2.537 -16.750 1.00 83.81 93 ALA A N 1
ATOM 734 C CA . ALA A 1 93 ? -2.412 3.649 -16.339 1.00 83.81 93 ALA A CA 1
ATOM 735 C C . ALA A 1 93 ? -1.534 4.122 -17.506 1.00 83.81 93 ALA A C 1
ATOM 737 O O . ALA A 1 93 ? -0.942 3.322 -18.225 1.00 83.81 93 ALA A O 1
ATOM 738 N N . THR A 1 94 ? -1.394 5.440 -17.675 1.00 88.00 94 THR A N 1
ATOM 739 C CA . THR A 1 94 ? -0.579 6.029 -18.756 1.00 88.00 94 THR A CA 1
ATOM 740 C C . THR A 1 94 ? 0.919 5.754 -18.592 1.00 88.00 94 THR A C 1
ATOM 742 O O . THR A 1 94 ? 1.659 5.720 -19.571 1.00 88.00 94 THR A O 1
ATOM 745 N N . TYR A 1 95 ? 1.383 5.586 -17.355 1.00 85.69 95 TYR A N 1
ATOM 746 C CA . TYR A 1 95 ? 2.765 5.252 -17.031 1.00 85.69 95 TYR A CA 1
ATOM 747 C C . TYR A 1 95 ? 2.821 4.510 -15.693 1.00 85.69 95 TYR A C 1
ATOM 749 O O . TYR A 1 95 ? 1.943 4.676 -14.847 1.00 85.69 95 TYR A O 1
ATOM 757 N N . MET A 1 96 ? 3.884 3.731 -15.490 1.00 84.50 96 MET A N 1
ATOM 758 C CA . MET A 1 96 ? 4.180 3.067 -14.221 1.00 84.50 96 MET A CA 1
ATOM 759 C C . MET A 1 96 ? 5.554 3.531 -13.718 1.00 84.50 96 MET A C 1
ATOM 761 O O . MET A 1 96 ? 6.545 3.339 -14.428 1.00 84.50 96 MET A O 1
ATOM 765 N N . PRO A 1 97 ? 5.650 4.164 -12.534 1.00 82.75 97 PRO A N 1
ATOM 766 C CA . PRO A 1 97 ? 6.934 4.545 -11.969 1.00 82.75 97 PRO A CA 1
ATOM 767 C C . PRO A 1 97 ? 7.680 3.300 -11.485 1.00 82.75 97 PRO A C 1
ATOM 769 O O . PRO A 1 97 ? 7.216 2.579 -10.606 1.00 82.75 97 PRO A O 1
ATOM 772 N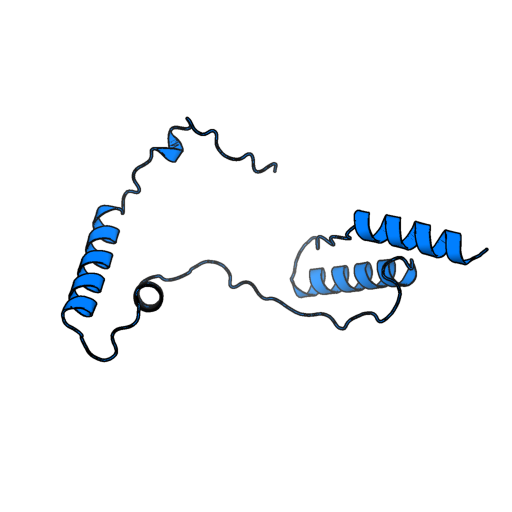 N . VAL A 1 98 ? 8.865 3.071 -12.045 1.00 82.00 98 VAL A N 1
ATOM 773 C CA . VAL A 1 98 ? 9.774 2.012 -11.603 1.00 82.00 98 VAL A CA 1
ATOM 774 C C . VAL A 1 98 ? 10.898 2.664 -10.816 1.00 82.00 98 VAL A C 1
ATOM 776 O O . VAL A 1 98 ? 11.694 3.425 -11.366 1.00 82.00 98 VAL A O 1
ATOM 779 N N . THR A 1 99 ? 10.959 2.391 -9.516 1.00 80.50 99 THR A N 1
ATOM 780 C CA . THR A 1 99 ? 12.049 2.865 -8.662 1.00 80.50 99 THR A CA 1
ATOM 781 C C . THR A 1 99 ? 13.140 1.816 -8.595 1.00 80.50 99 THR A C 1
ATOM 783 O O . THR A 1 99 ? 12.922 0.705 -8.115 1.00 80.50 99 THR A O 1
ATOM 786 N N . TYR A 1 100 ? 14.325 2.194 -9.050 1.00 74.12 100 TYR A N 1
ATOM 787 C CA . TYR A 1 100 ? 15.523 1.383 -8.943 1.00 74.12 100 TYR A CA 1
ATOM 788 C C . TYR A 1 100 ? 16.460 2.026 -7.921 1.00 74.12 100 TYR A C 1
ATOM 790 O O . TYR A 1 100 ? 16.831 3.191 -8.084 1.00 74.12 100 TYR A O 1
ATOM 798 N N . ASP A 1 101 ? 16.823 1.298 -6.860 1.00 74.25 101 ASP A N 1
ATOM 799 C CA . ASP A 1 101 ? 17.763 1.804 -5.856 1.00 74.25 101 ASP A CA 1
ATOM 800 C C . ASP A 1 101 ? 19.174 1.877 -6.453 1.00 74.25 101 ASP A C 1
ATOM 802 O O . ASP A 1 101 ? 19.942 0.910 -6.489 1.00 74.25 101 ASP A O 1
ATOM 806 N N . LEU A 1 102 ? 19.502 3.065 -6.956 1.00 64.44 102 LEU A N 1
ATOM 807 C CA . LEU A 1 102 ? 20.760 3.331 -7.632 1.00 64.44 102 LEU A CA 1
ATOM 808 C C . LEU A 1 102 ? 21.957 3.299 -6.670 1.00 64.44 102 LEU A C 1
ATOM 810 O O . LEU A 1 102 ? 23.078 3.044 -7.111 1.00 64.44 102 LEU A O 1
ATOM 814 N N . ALA A 1 103 ? 21.746 3.540 -5.371 1.00 63.50 103 ALA A N 1
ATOM 815 C CA . ALA A 1 103 ? 22.814 3.498 -4.377 1.00 63.50 103 ALA A CA 1
ATOM 816 C C . ALA A 1 103 ? 23.283 2.055 -4.152 1.00 63.50 103 ALA A C 1
ATOM 818 O O . ALA A 1 103 ? 24.486 1.794 -4.152 1.00 63.50 103 ALA A O 1
ATOM 819 N N . ILE A 1 104 ? 22.345 1.109 -4.072 1.00 68.75 104 ILE A N 1
ATOM 820 C CA . ILE A 1 104 ? 22.649 -0.327 -3.999 1.00 68.75 104 ILE A CA 1
ATOM 821 C C . ILE A 1 104 ? 23.235 -0.818 -5.326 1.00 68.75 104 ILE A C 1
ATOM 823 O O . ILE A 1 104 ? 24.252 -1.514 -5.343 1.00 68.75 104 ILE A O 1
ATOM 827 N N . ALA A 1 105 ? 22.644 -0.413 -6.450 1.00 70.00 105 ALA A N 1
ATOM 828 C CA . ALA A 1 105 ? 23.092 -0.841 -7.767 1.00 70.00 105 ALA A CA 1
ATOM 829 C C . ALA A 1 105 ? 24.520 -0.401 -8.097 1.00 70.00 105 ALA A C 1
ATOM 831 O O . ALA A 1 105 ? 25.316 -1.203 -8.580 1.00 70.00 105 ALA A O 1
ATOM 832 N N . LYS A 1 106 ? 24.871 0.858 -7.808 1.00 72.12 106 LYS A N 1
ATOM 833 C CA . LYS A 1 106 ? 26.214 1.393 -8.052 1.00 72.12 106 LYS A CA 1
ATOM 834 C C . LYS A 1 106 ? 27.269 0.632 -7.253 1.00 72.12 106 LYS A C 1
ATOM 836 O O . LYS A 1 106 ? 28.292 0.256 -7.820 1.00 72.12 106 LYS A O 1
ATOM 841 N N . VAL A 1 107 ? 27.015 0.386 -5.966 1.00 73.06 107 VAL A N 1
ATOM 842 C CA . VAL A 1 107 ? 27.931 -0.372 -5.099 1.00 73.06 107 VAL A CA 1
ATOM 843 C C . VAL A 1 107 ? 28.082 -1.808 -5.604 1.00 73.06 107 VAL A C 1
ATOM 845 O O . VAL A 1 107 ? 29.202 -2.291 -5.747 1.00 73.06 107 VAL A O 1
ATOM 848 N N . ALA A 1 108 ? 26.977 -2.466 -5.964 1.00 72.69 108 ALA A N 1
ATOM 849 C CA . ALA A 1 108 ? 27.003 -3.814 -6.525 1.00 72.69 108 ALA A CA 1
ATOM 850 C C . ALA A 1 108 ? 27.779 -3.887 -7.856 1.00 72.69 108 ALA A C 1
ATOM 852 O O . ALA A 1 108 ? 28.568 -4.810 -8.054 1.00 72.69 108 ALA A O 1
ATOM 853 N N . MET A 1 109 ? 27.624 -2.900 -8.747 1.00 73.50 109 MET A N 1
ATOM 854 C CA . MET A 1 109 ? 28.389 -2.822 -10.000 1.00 73.50 109 MET A CA 1
ATOM 855 C C . MET A 1 109 ? 29.887 -2.605 -9.754 1.00 73.50 109 MET A C 1
ATOM 857 O O . MET A 1 109 ? 30.710 -3.223 -10.427 1.00 73.50 109 MET A O 1
ATOM 861 N N . GLN A 1 110 ? 30.254 -1.755 -8.788 1.00 77.31 110 GLN A N 1
ATOM 862 C CA . GLN A 1 110 ? 31.653 -1.524 -8.418 1.00 77.31 110 GLN A CA 1
ATOM 863 C C . GLN A 1 110 ? 32.307 -2.798 -7.864 1.00 77.31 110 GLN A C 1
ATOM 865 O O . GLN A 1 110 ? 33.403 -3.157 -8.301 1.00 77.31 110 GLN A O 1
ATOM 870 N N . LEU A 1 111 ? 31.617 -3.528 -6.984 1.00 76.75 111 LEU A N 1
ATOM 871 C CA . LEU A 1 111 ? 32.083 -4.818 -6.464 1.00 76.75 111 LEU A CA 1
ATOM 872 C C . LEU A 1 111 ? 32.277 -5.844 -7.592 1.00 76.75 111 LEU A C 1
ATOM 874 O O . LEU A 1 111 ? 33.377 -6.367 -7.749 1.00 76.75 111 LEU A O 1
ATOM 878 N N . GLN A 1 112 ? 31.277 -6.028 -8.462 1.00 72.00 112 GLN A N 1
ATOM 879 C CA . GLN A 1 112 ? 31.360 -6.943 -9.613 1.00 72.00 112 GLN A CA 1
ATOM 880 C C . GLN A 1 112 ? 32.484 -6.594 -10.597 1.00 72.00 112 GLN A C 1
ATOM 882 O O . GLN A 1 112 ? 33.047 -7.479 -11.239 1.00 72.00 112 GLN A O 1
ATOM 887 N N . SER A 1 113 ? 32.803 -5.307 -10.758 1.00 77.81 113 SER A N 1
ATOM 888 C CA . SER A 1 113 ? 33.924 -4.881 -11.603 1.00 77.81 113 SER A CA 1
ATOM 889 C C . SER A 1 113 ? 35.289 -5.184 -10.982 1.00 77.81 113 SER A C 1
ATOM 891 O O . SER A 1 113 ? 36.244 -5.420 -11.714 1.00 77.81 113 SER A O 1
ATOM 893 N N . THR A 1 114 ? 35.363 -5.218 -9.648 1.00 78.94 114 THR A N 1
ATOM 894 C CA . THR A 1 114 ? 36.594 -5.489 -8.893 1.00 78.94 114 THR A CA 1
ATOM 895 C C . THR A 1 114 ? 36.866 -6.992 -8.785 1.00 78.94 114 THR A C 1
ATOM 897 O O . THR A 1 114 ? 38.019 -7.397 -8.807 1.00 78.94 114 THR A O 1
ATOM 900 N N . GLU A 1 115 ? 35.823 -7.828 -8.737 1.00 70.56 115 GLU A N 1
ATOM 901 C CA . GLU A 1 115 ? 35.928 -9.301 -8.697 1.00 70.56 115 GLU A CA 1
ATOM 902 C C . GLU A 1 115 ? 36.371 -9.948 -10.023 1.00 70.56 115 GLU A C 1
ATOM 904 O O . GLU A 1 115 ? 36.691 -11.132 -10.050 1.00 70.56 115 GLU A O 1
ATOM 909 N N . LYS A 1 116 ? 36.371 -9.207 -11.141 1.00 57.53 116 LYS A N 1
ATOM 910 C CA . LYS A 1 116 ? 36.838 -9.700 -12.454 1.00 57.53 116 LYS A CA 1
ATOM 911 C C . LYS A 1 116 ? 38.357 -9.559 -12.673 1.00 57.53 116 LYS A C 1
ATOM 913 O O . LYS A 1 116 ? 38.810 -9.776 -13.798 1.00 57.53 116 LYS A O 1
ATOM 918 N N . LEU A 1 117 ? 39.109 -9.183 -11.636 1.00 45.91 117 LEU A N 1
ATOM 919 C CA . LEU A 1 117 ? 40.578 -9.218 -11.562 1.00 45.91 117 LEU A CA 1
ATOM 920 C C . LEU A 1 117 ? 41.033 -10.488 -10.840 1.00 45.91 117 LEU A C 1
ATOM 922 O O . LEU A 1 117 ? 42.017 -11.091 -11.322 1.00 45.91 117 LEU A O 1
#

Organism: Lasius niger (NCBI:txid67767)